Protein AF-A0AB33KKI0-F1 (afdb_monomer_lite)

Organism: NCBI:txid3231512

Structure (mmCIF, N/CA/C/O backbone):
data_AF-A0AB33KKI0-F1
#
_entry.id   AF-A0AB33KKI0-F1
#
loop_
_atom_site.group_PDB
_atom_site.id
_atom_site.type_symbol
_atom_site.label_atom_id
_atom_site.label_alt_id
_atom_site.label_comp_id
_atom_site.label_asym_id
_atom_site.label_entity_id
_atom_site.label_seq_id
_atom_site.pdbx_PDB_ins_code
_atom_site.Cartn_x
_atom_site.Cartn_y
_atom_site.Cartn_z
_atom_site.occupancy
_atom_site.B_iso_or_equiv
_atom_site.auth_seq_id
_atom_site.auth_comp_id
_atom_site.auth_asym_id
_atom_site.auth_atom_id
_atom_site.pdbx_PDB_model_num
ATOM 1 N N . MET A 1 1 ? -12.473 16.603 -19.083 1.00 35.69 1 MET A N 1
ATOM 2 C CA . MET A 1 1 ? -12.315 15.153 -18.867 1.00 35.69 1 MET A CA 1
ATOM 3 C C . MET A 1 1 ? -13.304 14.789 -17.779 1.00 35.69 1 MET A C 1
ATOM 5 O O . MET A 1 1 ? -13.072 15.106 -16.621 1.00 35.69 1 MET A O 1
ATOM 9 N N . GLU A 1 2 ? -14.478 14.320 -18.180 1.00 39.34 2 GLU A N 1
ATOM 10 C CA . GLU A 1 2 ? -15.565 13.975 -17.265 1.00 39.34 2 GLU A CA 1
ATOM 11 C C . GLU A 1 2 ? -15.323 12.536 -16.804 1.00 39.34 2 GLU A C 1
ATOM 13 O O . GLU A 1 2 ? -15.294 11.620 -17.624 1.00 39.34 2 GLU A O 1
ATOM 18 N N . LEU A 1 3 ? -15.043 12.342 -15.516 1.00 40.09 3 LEU A N 1
ATOM 19 C CA . LEU A 1 3 ? -14.913 11.007 -14.941 1.00 40.09 3 LEU A CA 1
ATOM 20 C C . LEU A 1 3 ? -16.301 10.585 -14.461 1.00 40.09 3 LEU A C 1
ATOM 22 O O . LEU A 1 3 ? -16.751 11.004 -13.395 1.00 40.09 3 LEU A O 1
ATOM 26 N N . CYS A 1 4 ? -17.000 9.791 -15.274 1.00 48.03 4 CYS A N 1
ATOM 27 C CA . CYS A 1 4 ? -18.267 9.180 -14.890 1.00 48.03 4 CYS A CA 1
ATOM 28 C C . CYS A 1 4 ? -18.040 8.245 -13.693 1.00 48.03 4 CYS A C 1
ATOM 30 O O . CYS A 1 4 ? -17.428 7.184 -13.818 1.00 48.03 4 CYS A O 1
ATOM 32 N N . GLY A 1 5 ? -18.533 8.660 -12.526 1.00 49.03 5 GLY A N 1
ATOM 33 C CA . GLY A 1 5 ? -18.525 7.870 -11.301 1.00 49.03 5 GLY A CA 1
ATOM 34 C C . GLY A 1 5 ? -19.541 6.734 -11.374 1.00 49.03 5 GLY A C 1
ATOM 35 O O . GLY A 1 5 ? -20.726 6.940 -11.125 1.00 49.03 5 GLY A O 1
ATOM 36 N N . GLY A 1 6 ? -19.073 5.534 -11.707 1.00 51.22 6 GLY A N 1
ATOM 37 C CA . GLY A 1 6 ? -19.819 4.294 -11.515 1.00 51.22 6 GLY A CA 1
ATOM 38 C C . GLY A 1 6 ? -19.306 3.560 -10.280 1.00 51.22 6 GLY A C 1
ATOM 39 O O . GLY A 1 6 ? -18.122 3.239 -10.209 1.00 51.22 6 GLY A O 1
ATOM 40 N N . ASN A 1 7 ? -20.180 3.262 -9.316 1.00 44.88 7 ASN A N 1
ATOM 41 C CA . ASN A 1 7 ? -19.843 2.328 -8.240 1.00 44.88 7 ASN A CA 1
ATOM 42 C C . ASN A 1 7 ? -19.903 0.896 -8.786 1.00 44.88 7 ASN A C 1
ATOM 44 O O . ASN A 1 7 ? -20.946 0.454 -9.269 1.00 44.88 7 ASN A O 1
ATOM 48 N N . ALA A 1 8 ? -18.794 0.160 -8.690 1.00 51.44 8 ALA A N 1
ATOM 49 C CA . ALA A 1 8 ? -18.769 -1.267 -8.988 1.00 51.44 8 ALA A CA 1
ATOM 50 C C . ALA A 1 8 ? -19.617 -2.023 -7.948 1.00 51.44 8 ALA A C 1
ATOM 52 O O . ALA A 1 8 ? -19.323 -1.997 -6.757 1.00 51.44 8 ALA A O 1
ATOM 53 N N . ILE A 1 9 ? -20.680 -2.689 -8.406 1.00 54.81 9 ILE A N 1
ATOM 54 C CA . ILE A 1 9 ? -21.632 -3.435 -7.559 1.00 54.81 9 ILE A CA 1
ATOM 55 C C . ILE A 1 9 ? -21.195 -4.880 -7.260 1.00 54.81 9 ILE A C 1
ATOM 57 O O . ILE A 1 9 ? -21.920 -5.613 -6.594 1.00 54.81 9 ILE A O 1
ATOM 61 N N . SER A 1 10 ? -20.026 -5.310 -7.748 1.00 46.16 10 SER A N 1
ATOM 62 C CA . SER A 1 10 ? -19.492 -6.656 -7.515 1.00 46.16 10 SER A CA 1
ATOM 63 C C . SER A 1 10 ? -18.037 -6.596 -7.063 1.00 46.16 10 SER A C 1
ATOM 65 O O . SER A 1 10 ? -17.205 -5.929 -7.684 1.00 46.16 10 SER A O 1
ATOM 67 N N . ALA A 1 11 ? -17.736 -7.337 -5.993 1.00 54.09 11 ALA A N 1
ATOM 68 C CA . ALA A 1 11 ? -16.380 -7.528 -5.498 1.00 54.09 11 ALA A CA 1
ATOM 69 C C . ALA A 1 11 ? -15.473 -8.181 -6.558 1.00 54.09 11 ALA A C 1
ATOM 71 O O . ALA A 1 11 ? -14.313 -7.789 -6.666 1.00 54.09 11 ALA A O 1
ATOM 72 N N . GLU A 1 12 ? -15.990 -9.099 -7.389 1.00 46.97 12 GLU A N 1
ATOM 73 C CA . GLU A 1 12 ? -15.234 -9.650 -8.524 1.00 46.97 12 GLU A CA 1
ATOM 74 C C . GLU A 1 12 ? -14.923 -8.602 -9.594 1.00 46.97 12 GLU A C 1
ATOM 76 O O . GLU A 1 12 ? -13.797 -8.559 -10.082 1.00 46.97 12 GLU A O 1
ATOM 81 N N . VAL A 1 13 ? -15.865 -7.716 -9.936 1.00 52.44 13 VAL A N 1
ATOM 82 C CA . VAL A 1 13 ? -15.595 -6.624 -10.895 1.00 52.44 13 VAL A CA 1
ATOM 83 C C . VAL A 1 13 ? -14.582 -5.634 -10.316 1.00 52.44 13 VAL A C 1
ATOM 85 O O . VAL A 1 13 ? -13.698 -5.169 -11.034 1.00 52.44 13 VAL A O 1
ATOM 88 N N . GLY A 1 14 ? -14.655 -5.362 -9.010 1.00 52.78 14 GLY A N 1
ATOM 89 C CA . GLY A 1 14 ? -13.658 -4.566 -8.294 1.00 52.78 14 GLY A CA 1
ATOM 90 C C . GLY A 1 14 ? -12.262 -5.193 -8.336 1.00 52.78 14 GLY A C 1
ATOM 91 O O . GLY A 1 14 ? -11.290 -4.485 -8.594 1.00 52.78 14 GLY A O 1
ATOM 92 N N . LYS A 1 15 ? -12.154 -6.516 -8.160 1.00 50.84 15 LYS A N 1
ATOM 93 C CA . LYS A 1 15 ? -10.892 -7.256 -8.320 1.00 50.84 15 LYS A CA 1
ATOM 94 C C . LYS A 1 15 ? -10.380 -7.203 -9.756 1.00 50.84 15 LYS A C 1
ATOM 96 O O . LYS A 1 15 ? -9.243 -6.803 -9.967 1.00 50.84 15 LYS A O 1
ATOM 101 N N . ALA A 1 16 ? -11.221 -7.512 -10.741 1.00 49.50 16 ALA A N 1
ATOM 102 C CA . ALA A 1 16 ? -10.836 -7.513 -12.152 1.00 49.50 16 ALA A CA 1
ATOM 103 C C . ALA A 1 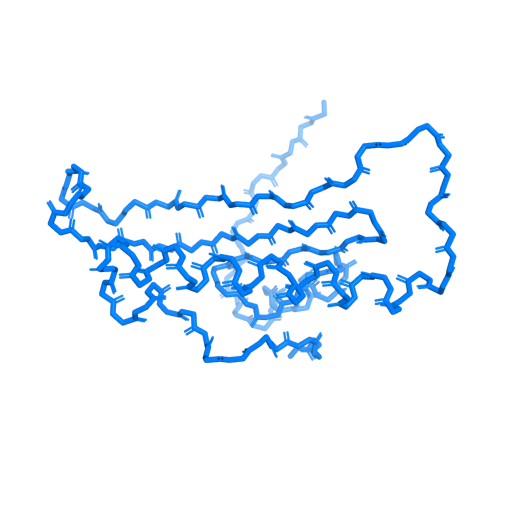16 ? -10.375 -6.126 -12.634 1.00 49.50 16 ALA A C 1
ATOM 105 O O . ALA A 1 16 ? -9.364 -6.015 -13.325 1.00 49.50 16 ALA A O 1
ATOM 106 N N . LEU A 1 17 ? -11.052 -5.051 -12.213 1.00 48.44 17 LEU A N 1
ATOM 107 C CA . LEU A 1 17 ? -10.613 -3.681 -12.490 1.00 48.44 17 LEU A CA 1
ATOM 108 C C . LEU A 1 17 ? -9.251 -3.379 -11.845 1.00 48.44 17 LEU A C 1
ATOM 110 O O . LEU A 1 17 ? -8.420 -2.694 -12.442 1.00 48.44 17 LEU A O 1
ATOM 114 N N . LYS A 1 18 ? -9.000 -3.920 -10.649 1.00 52.06 18 LYS A N 1
ATOM 115 C CA . LYS A 1 18 ? -7.722 -3.793 -9.943 1.00 52.06 18 LYS A CA 1
ATOM 116 C C . LYS A 1 18 ? -6.599 -4.508 -10.703 1.00 52.06 18 LYS A C 1
ATOM 118 O O . LYS A 1 18 ? -5.547 -3.912 -10.886 1.00 52.06 18 LYS A O 1
ATOM 123 N N . VAL A 1 19 ? -6.850 -5.693 -11.269 1.00 54.12 19 VAL A N 1
ATOM 124 C CA . VAL A 1 19 ? -5.887 -6.395 -12.143 1.00 54.12 19 VAL A CA 1
ATOM 125 C C . VAL A 1 19 ? -5.563 -5.578 -13.400 1.00 54.12 19 VAL A C 1
AT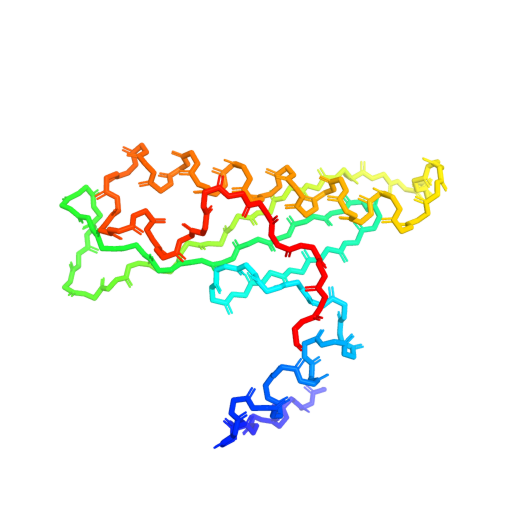OM 127 O O . VAL A 1 19 ? -4.397 -5.418 -13.750 1.00 54.12 19 VAL A O 1
ATOM 130 N N . ILE A 1 20 ? -6.574 -4.998 -14.053 1.00 54.66 20 ILE A N 1
ATOM 131 C CA . ILE A 1 20 ? -6.393 -4.224 -15.297 1.00 54.66 20 ILE A CA 1
ATOM 132 C C . ILE A 1 20 ? -5.626 -2.910 -15.053 1.00 54.66 20 ILE A C 1
ATOM 134 O O . ILE A 1 20 ? -4.941 -2.417 -15.946 1.00 54.66 20 ILE A O 1
ATOM 138 N N . THR A 1 21 ? -5.711 -2.346 -13.846 1.00 57.03 21 THR A N 1
ATOM 139 C CA . THR A 1 21 ? -5.058 -1.078 -13.465 1.00 57.03 21 THR A CA 1
ATOM 140 C C . THR A 1 21 ? -3.707 -1.247 -12.759 1.00 57.03 21 THR A C 1
ATOM 142 O O . THR A 1 21 ? -3.117 -0.251 -12.346 1.00 57.03 21 THR A O 1
ATOM 145 N N . GLY A 1 22 ? -3.194 -2.479 -12.630 1.00 61.91 22 GLY A N 1
ATOM 146 C CA . GLY A 1 22 ? -1.926 -2.760 -11.939 1.00 61.91 22 GLY A CA 1
ATOM 147 C C . GLY A 1 22 ? -2.015 -2.668 -10.409 1.00 61.91 22 GLY A C 1
ATOM 148 O O . GLY A 1 22 ? -1.036 -2.353 -9.733 1.00 61.91 22 GLY A O 1
ATOM 149 N N . GLY A 1 23 ? -3.204 -2.878 -9.849 1.00 69.19 23 GLY A N 1
ATOM 150 C CA . GLY A 1 23 ? -3.436 -2.865 -8.414 1.00 69.19 23 GLY A CA 1
ATOM 151 C C . GLY A 1 23 ? -3.168 -4.211 -7.745 1.00 69.19 23 GLY A C 1
ATOM 152 O O . GLY A 1 23 ? -3.506 -5.269 -8.269 1.00 69.19 23 GLY A O 1
ATOM 153 N N . VAL A 1 24 ? -2.630 -4.145 -6.527 1.00 74.25 24 VAL A N 1
ATOM 154 C CA . VAL A 1 24 ? -2.298 -5.308 -5.688 1.00 74.25 24 VAL A CA 1
ATOM 155 C C . VAL A 1 24 ? -3.281 -5.428 -4.511 1.00 74.25 24 VAL A C 1
ATOM 157 O O . VAL A 1 24 ? -3.789 -4.408 -4.022 1.00 74.25 24 VAL A O 1
ATOM 160 N N . PRO A 1 25 ? -3.641 -6.638 -4.045 1.00 80.25 25 PRO A N 1
ATOM 161 C CA . PRO A 1 25 ? -4.664 -6.839 -3.013 1.00 80.25 25 PRO A CA 1
ATOM 162 C C . PRO A 1 25 ? -4.152 -6.534 -1.591 1.00 80.25 25 PRO A C 1
ATOM 164 O O . PRO A 1 25 ? -4.115 -7.397 -0.719 1.00 80.25 25 PRO A O 1
ATOM 167 N N . MET A 1 26 ? -3.797 -5.272 -1.339 1.00 86.19 26 MET A N 1
ATOM 168 C CA . MET A 1 26 ? -3.362 -4.768 -0.034 1.00 86.19 26 MET A CA 1
ATOM 169 C C . MET A 1 26 ? -4.187 -3.541 0.373 1.00 86.19 26 MET A C 1
ATOM 171 O O . MET A 1 26 ? -4.460 -2.671 -0.460 1.00 86.19 26 MET A O 1
ATOM 175 N N . GLY A 1 27 ? -4.580 -3.47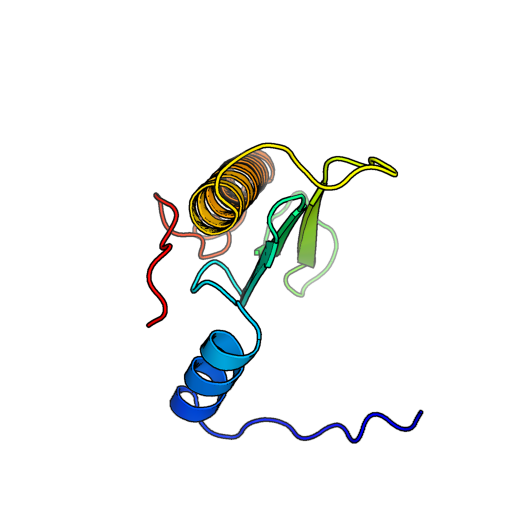9 1.648 1.00 89.31 27 GLY A N 1
ATOM 176 C CA . GLY A 1 27 ? -5.426 -2.408 2.184 1.00 89.31 27 GLY A CA 1
ATOM 177 C C . GLY A 1 27 ? -6.768 -2.271 1.454 1.00 89.31 27 GLY A C 1
ATOM 178 O O . GLY A 1 27 ? -7.253 -3.199 0.807 1.00 89.31 27 GLY A O 1
ATOM 179 N N . GLU A 1 28 ? -7.362 -1.082 1.528 1.00 92.94 28 GLU A N 1
ATOM 180 C CA . GLU A 1 28 ? -8.539 -0.731 0.720 1.00 92.94 28 GLU A CA 1
ATOM 181 C C . GLU A 1 28 ? -8.148 -0.577 -0.755 1.00 92.94 28 GLU A C 1
ATOM 183 O O . GLU A 1 28 ? -8.860 -1.000 -1.667 1.00 92.94 28 GLU A O 1
ATOM 188 N N . GLN A 1 29 ? -6.973 0.005 -0.993 1.00 91.44 29 GLN A N 1
ATOM 189 C CA . GLN A 1 29 ? -6.405 0.202 -2.317 1.00 91.44 29 GLN A CA 1
ATOM 190 C C . GLN A 1 29 ? -4.887 0.114 -2.234 1.00 91.44 29 GLN A C 1
ATOM 192 O O . GLN A 1 29 ? -4.277 0.729 -1.362 1.00 91.44 29 GLN A O 1
ATOM 197 N N . ALA A 1 30 ? -4.282 -0.563 -3.203 1.00 91.56 30 ALA A N 1
ATOM 198 C CA . ALA A 1 30 ? -2.854 -0.492 -3.417 1.00 91.56 30 ALA A CA 1
ATOM 199 C C . ALA A 1 30 ? -2.544 -0.527 -4.911 1.00 91.56 30 ALA A C 1
ATOM 201 O O . ALA A 1 30 ? -3.205 -1.243 -5.666 1.00 91.56 30 ALA A O 1
ATOM 202 N N . LEU A 1 31 ? -1.582 0.298 -5.312 1.00 91.25 31 LEU A N 1
ATOM 203 C CA . LEU A 1 31 ? -1.103 0.467 -6.683 1.00 91.25 31 LEU A CA 1
ATOM 204 C C . LEU A 1 31 ? 0.421 0.474 -6.648 1.00 91.25 31 LEU A C 1
ATOM 206 O O . LEU A 1 31 ? 1.002 1.052 -5.726 1.00 91.25 31 LEU A O 1
ATOM 210 N N . ALA A 1 32 ? 1.051 -0.123 -7.652 1.00 91.44 32 ALA A N 1
ATOM 211 C CA . ALA A 1 32 ? 2.499 -0.111 -7.778 1.00 91.44 32 ALA A CA 1
ATOM 212 C C . ALA A 1 32 ? 2.935 0.132 -9.224 1.00 91.44 32 ALA A C 1
ATOM 214 O O . ALA A 1 32 ? 2.308 -0.324 -10.180 1.00 91.44 32 ALA A O 1
ATOM 215 N N . ALA A 1 33 ? 4.030 0.864 -9.349 1.00 91.25 33 ALA A N 1
ATOM 216 C CA . ALA A 1 33 ? 4.744 1.187 -10.567 1.00 91.25 33 ALA A CA 1
ATOM 217 C C . ALA A 1 33 ? 6.247 0.927 -10.334 1.00 91.25 33 ALA A C 1
ATOM 219 O O . ALA A 1 33 ? 6.674 0.787 -9.185 1.00 91.25 33 ALA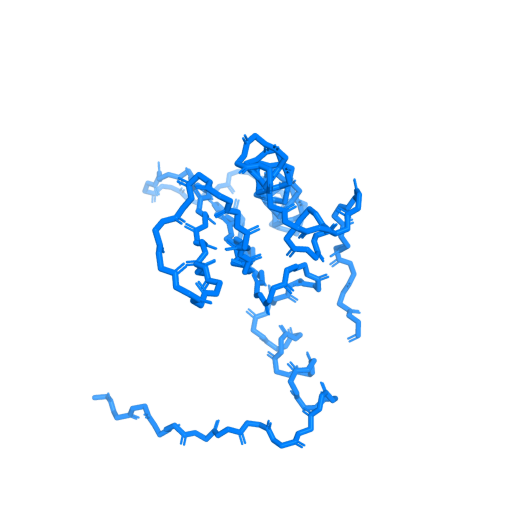 A O 1
ATOM 220 N N . PRO A 1 34 ? 7.068 0.857 -11.393 1.00 94.19 34 PRO A N 1
ATOM 221 C CA . PRO A 1 34 ? 8.509 0.632 -11.253 1.00 94.19 34 PRO A CA 1
ATOM 222 C C . PRO A 1 34 ? 9.268 1.701 -10.437 1.00 94.19 34 PRO A C 1
ATOM 224 O O . PRO A 1 34 ? 10.417 1.488 -10.059 1.00 94.19 34 PRO A O 1
ATOM 227 N N . ASP A 1 35 ? 8.654 2.849 -10.168 1.00 93.56 35 ASP A N 1
ATOM 228 C CA . ASP A 1 35 ? 9.217 3.998 -9.453 1.00 93.56 35 ASP A CA 1
ATOM 229 C C . ASP A 1 35 ? 8.374 4.456 -8.249 1.00 93.56 35 ASP A C 1
ATOM 231 O O . ASP A 1 35 ? 8.780 5.373 -7.529 1.00 93.56 35 ASP A O 1
ATOM 235 N N . ALA A 1 36 ? 7.214 3.836 -8.010 1.00 94.56 36 ALA A N 1
ATOM 236 C CA . ALA A 1 36 ? 6.302 4.257 -6.957 1.00 94.56 36 ALA A CA 1
ATOM 237 C C . ALA A 1 36 ? 5.401 3.132 -6.433 1.00 94.56 36 ALA A C 1
ATOM 239 O O . ALA A 1 36 ? 5.020 2.208 -7.144 1.00 94.56 36 ALA A O 1
ATOM 240 N N . GLY A 1 37 ? 4.984 3.246 -5.176 1.00 94.88 37 GLY A N 1
ATOM 241 C CA . GLY A 1 37 ? 4.010 2.369 -4.535 1.00 94.88 37 GLY A CA 1
ATOM 242 C C . GLY A 1 37 ? 3.079 3.175 -3.644 1.00 94.88 37 GLY A C 1
ATOM 243 O O . GLY A 1 37 ? 3.521 4.046 -2.896 1.00 94.88 37 GLY A O 1
ATOM 244 N N . VAL A 1 38 ? 1.780 2.898 -3.709 1.00 95.25 38 VAL A N 1
ATOM 245 C CA . VAL A 1 38 ? 0.765 3.570 -2.894 1.00 95.25 38 VAL A CA 1
ATOM 246 C C . VAL A 1 38 ? -0.082 2.534 -2.182 1.00 95.25 38 VAL A C 1
ATOM 248 O O . VAL A 1 38 ? -0.581 1.612 -2.821 1.00 95.25 38 VAL A O 1
ATOM 251 N N . VAL A 1 39 ? -0.318 2.737 -0.885 1.00 96.19 39 VAL A N 1
ATOM 252 C CA . VAL A 1 39 ? -1.283 1.970 -0.085 1.00 96.19 39 VAL A CA 1
ATOM 253 C C . VAL A 1 39 ? -2.245 2.936 0.603 1.00 96.19 39 VAL A C 1
ATOM 255 O O . VAL A 1 39 ? -1.833 3.940 1.193 1.00 96.19 39 VAL A O 1
ATOM 258 N N . ARG A 1 40 ? -3.541 2.632 0.528 1.00 96.69 40 ARG A N 1
ATOM 259 C CA . ARG A 1 40 ? -4.609 3.293 1.280 1.00 96.69 40 ARG A CA 1
ATOM 260 C C . ARG A 1 40 ? -5.263 2.297 2.224 1.00 96.69 40 ARG A C 1
ATOM 262 O O . ARG A 1 40 ? -5.633 1.200 1.804 1.00 96.69 40 ARG A O 1
ATOM 269 N N . PHE A 1 41 ? -5.443 2.697 3.475 1.00 96.62 41 PHE A N 1
ATOM 270 C CA . PHE A 1 41 ? -6.137 1.896 4.478 1.00 96.62 41 PHE A CA 1
ATOM 271 C C . PHE A 1 41 ? -6.956 2.774 5.427 1.00 96.62 41 PHE A C 1
ATOM 273 O O . PHE A 1 41 ? -6.664 3.959 5.612 1.00 96.62 41 PHE A O 1
ATOM 280 N N . ALA A 1 42 ? -7.985 2.181 6.027 1.00 96.12 42 ALA A N 1
ATOM 281 C CA . ALA A 1 42 ? -8.752 2.806 7.093 1.00 96.12 42 ALA A CA 1
ATOM 282 C C . ALA A 1 42 ? -8.077 2.562 8.445 1.00 96.12 42 ALA A C 1
ATOM 284 O O . ALA A 1 42 ? -7.669 1.448 8.761 1.00 96.12 42 ALA A O 1
ATOM 285 N N . CYS A 1 43 ? -8.012 3.598 9.272 1.00 97.31 43 CYS A N 1
ATOM 286 C CA . CYS A 1 43 ? -7.495 3.536 10.626 1.00 97.31 43 CYS A CA 1
ATOM 287 C C . CYS A 1 43 ? -8.509 4.135 11.595 1.00 97.31 43 CYS A C 1
ATOM 289 O O . CYS A 1 43 ? -8.816 5.328 11.544 1.00 97.31 43 CYS A O 1
ATOM 291 N N . ARG A 1 44 ? -9.006 3.308 12.512 1.00 96.38 44 ARG A N 1
ATOM 292 C CA . ARG A 1 44 ? -9.670 3.775 13.728 1.00 96.38 44 ARG A CA 1
ATOM 293 C C . ARG A 1 44 ? -8.665 3.694 14.869 1.00 96.38 44 ARG A C 1
ATOM 295 O O . ARG A 1 44 ? -8.104 2.630 15.098 1.00 96.38 44 ARG A O 1
ATOM 302 N N . SER A 1 45 ? -8.431 4.810 15.548 1.00 95.50 45 SER A N 1
ATOM 303 C CA . SER A 1 45 ? -7.499 4.910 16.671 1.00 95.50 45 SER A CA 1
ATOM 304 C C . SER A 1 45 ? -7.893 6.080 17.565 1.00 95.50 45 SER A C 1
ATOM 306 O O . SER A 1 45 ? -8.367 7.097 17.067 1.00 95.50 45 SER A O 1
ATOM 308 N N . GLU A 1 46 ? -7.639 5.964 18.868 1.00 94.56 46 GLU A N 1
ATOM 309 C CA . GLU A 1 46 ? -7.783 7.068 19.828 1.00 94.56 46 GLU A CA 1
ATOM 310 C C . GLU A 1 46 ? -6.805 8.225 19.556 1.00 94.56 46 GLU A C 1
ATOM 312 O O . GLU A 1 46 ? -7.050 9.357 19.970 1.00 94.56 46 GLU A O 1
ATOM 317 N N . LYS A 1 47 ? -5.704 7.965 18.833 1.00 94.38 47 LYS A N 1
ATOM 318 C CA . LYS A 1 47 ? -4.717 8.984 18.436 1.00 94.38 47 LYS A CA 1
ATOM 319 C C . LYS A 1 47 ? -5.183 9.841 17.255 1.00 94.38 47 LYS A C 1
ATOM 321 O O . LYS A 1 47 ? -4.525 10.830 16.935 1.00 94.38 47 LYS A O 1
ATOM 326 N N . LEU A 1 48 ? -6.269 9.459 16.578 1.00 93.12 48 LEU A N 1
ATOM 327 C CA . LEU A 1 48 ? -6.791 10.162 15.409 1.00 93.12 48 LEU A CA 1
ATOM 328 C C . LEU A 1 48 ? -8.147 10.809 15.731 1.00 93.12 48 LEU A C 1
ATOM 330 O O . LEU A 1 48 ? -8.982 10.195 16.392 1.00 93.12 48 LEU A O 1
ATOM 334 N N . PRO A 1 49 ? -8.390 12.050 15.276 1.00 89.12 49 PRO A N 1
ATOM 335 C CA . PRO A 1 49 ? -9.630 12.753 15.569 1.00 89.12 49 PRO A CA 1
ATOM 336 C C . PRO A 1 49 ? -10.810 12.192 14.764 1.00 89.12 49 PRO A C 1
ATOM 338 O O . PRO A 1 49 ? -10.660 11.780 13.615 1.00 89.12 49 PRO A O 1
ATOM 341 N N . GLY A 1 50 ? -12.012 12.294 15.336 1.00 88.38 50 GLY A N 1
ATOM 342 C CA . GLY A 1 50 ? -13.274 11.983 14.659 1.00 88.38 50 GLY A CA 1
ATOM 343 C C . GLY A 1 50 ? -13.897 10.643 15.060 1.00 88.38 50 GLY A C 1
ATOM 344 O O . GLY A 1 50 ? -13.282 9.804 15.708 1.00 88.38 50 GLY A O 1
ATOM 345 N N . SER A 1 51 ? -15.169 10.457 14.699 1.00 83.75 51 SER A N 1
ATOM 346 C CA . SER A 1 51 ? -15.946 9.241 14.997 1.00 83.75 51 SER A CA 1
ATOM 347 C C . SER A 1 51 ? -15.900 8.196 13.873 1.00 83.75 51 SER A C 1
ATOM 349 O O . SER A 1 51 ? -16.247 7.029 14.084 1.00 83.75 51 SER A O 1
ATOM 351 N N . THR A 1 52 ? -15.457 8.588 12.680 1.00 92.12 52 THR A N 1
ATOM 352 C CA . THR A 1 52 ? -15.272 7.718 11.512 1.00 92.12 52 THR A CA 1
ATOM 353 C C . THR A 1 52 ? -13.803 7.323 11.357 1.00 92.12 52 THR A C 1
AT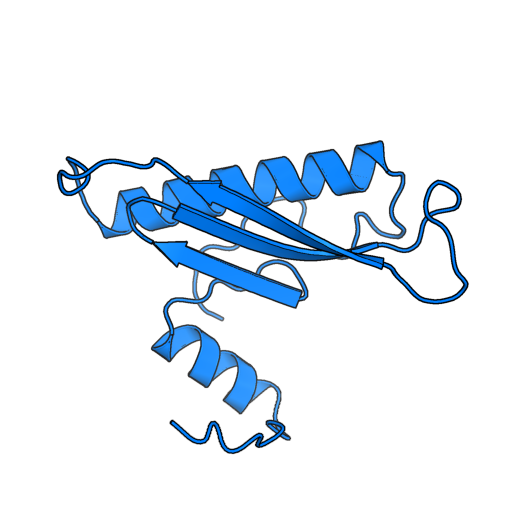OM 355 O O . THR A 1 52 ? -12.940 8.117 11.731 1.00 92.12 52 THR A O 1
ATOM 358 N N . PRO A 1 53 ? -13.484 6.148 10.781 1.00 94.88 53 PRO A N 1
ATOM 359 C CA . PRO A 1 53 ? -12.099 5.788 10.492 1.00 94.88 53 PRO A CA 1
ATOM 360 C C . PRO A 1 53 ? -11.432 6.838 9.594 1.00 94.88 53 PRO A C 1
ATOM 362 O O . PRO A 1 53 ? -12.026 7.301 8.618 1.00 94.88 53 PRO A O 1
ATOM 365 N N . ALA A 1 54 ? -10.194 7.204 9.910 1.00 96.19 54 ALA A N 1
ATOM 366 C CA . ALA A 1 54 ? -9.376 8.032 9.039 1.00 96.19 54 ALA A CA 1
ATOM 367 C C . ALA A 1 54 ? -8.851 7.175 7.883 1.00 96.19 54 ALA A C 1
ATOM 369 O O . ALA A 1 54 ? -8.304 6.099 8.112 1.00 96.19 54 ALA A O 1
ATOM 370 N N . HIS A 1 55 ? -8.976 7.646 6.645 1.00 95.88 55 HIS A N 1
ATOM 371 C CA . HIS A 1 55 ? -8.409 6.947 5.494 1.00 95.88 55 HIS A CA 1
ATOM 372 C C . HIS A 1 55 ? -7.034 7.514 5.160 1.00 95.88 55 HIS A C 1
ATOM 374 O O . HIS A 1 55 ? -6.915 8.600 4.587 1.00 95.88 55 HIS A O 1
ATOM 380 N N . ILE A 1 56 ? -5.996 6.771 5.520 1.00 95.56 56 ILE A N 1
ATOM 381 C CA . ILE A 1 56 ? -4.603 7.173 5.352 1.00 95.56 56 ILE A CA 1
ATOM 382 C C . ILE A 1 56 ? -4.127 6.682 3.987 1.00 95.56 56 ILE A C 1
ATOM 384 O O . ILE A 1 56 ? -4.307 5.514 3.649 1.00 95.56 56 ILE A O 1
ATOM 388 N N . ARG A 1 57 ? -3.520 7.575 3.200 1.00 95.69 57 ARG A N 1
ATOM 389 C CA . ARG A 1 57 ? -2.867 7.253 1.927 1.00 95.69 57 ARG A CA 1
ATOM 390 C C . ARG A 1 57 ? -1.374 7.509 2.074 1.00 95.69 57 ARG A C 1
ATOM 392 O O . ARG A 1 57 ? -0.981 8.641 2.338 1.00 95.69 57 ARG A O 1
ATOM 399 N N . LEU A 1 58 ? -0.564 6.477 1.875 1.00 95.00 58 LEU A N 1
ATOM 400 C CA . LEU A 1 58 ? 0.893 6.576 1.884 1.00 95.00 58 LEU A CA 1
ATOM 401 C C . LEU A 1 58 ? 1.424 6.262 0.495 1.00 95.00 58 LEU A C 1
ATOM 403 O O . LEU A 1 58 ? 1.009 5.280 -0.117 1.00 95.00 58 LEU A O 1
ATOM 407 N N . GLY A 1 59 ? 2.312 7.126 0.016 1.00 94.00 59 GLY A N 1
ATOM 408 C CA . GLY A 1 59 ? 3.063 6.942 -1.214 1.00 94.00 59 GLY A CA 1
ATOM 409 C C . GLY A 1 59 ? 4.544 6.806 -0.894 1.00 94.00 59 GLY A C 1
ATOM 410 O O . GLY A 1 59 ? 5.067 7.531 -0.049 1.00 94.00 59 GLY A O 1
ATOM 411 N N . VAL A 1 60 ? 5.198 5.872 -1.566 1.00 94.44 60 VAL A N 1
ATOM 412 C CA . VAL A 1 60 ? 6.650 5.750 -1.638 1.00 94.44 60 VAL A CA 1
ATOM 413 C C . VAL A 1 60 ? 6.994 5.975 -3.093 1.00 94.44 60 VAL A C 1
ATOM 415 O O . VAL A 1 60 ? 6.474 5.265 -3.944 1.00 94.44 60 VAL A O 1
ATOM 418 N N . GLU A 1 61 ? 7.826 6.962 -3.384 1.00 93.69 61 GLU A N 1
ATOM 419 C CA . GLU A 1 61 ? 8.178 7.315 -4.754 1.00 93.69 61 GLU A CA 1
ATOM 420 C C . GLU A 1 61 ? 9.660 7.654 -4.846 1.00 93.69 61 GLU A C 1
ATOM 422 O O . GLU A 1 61 ? 10.237 8.265 -3.940 1.00 93.69 61 GLU A O 1
ATOM 427 N N . ARG A 1 62 ? 10.278 7.259 -5.956 1.00 89.75 62 ARG A N 1
ATOM 428 C CA . ARG A 1 62 ? 11.558 7.802 -6.394 1.00 89.75 62 ARG A CA 1
ATOM 429 C C . ARG A 1 62 ? 11.275 8.766 -7.527 1.00 89.75 62 ARG A C 1
ATOM 431 O O . ARG A 1 62 ? 11.047 8.351 -8.656 1.00 89.75 62 ARG A O 1
ATOM 438 N N . TRP A 1 63 ? 11.365 10.058 -7.239 1.00 87.69 63 TRP A N 1
ATOM 439 C CA . TRP A 1 63 ? 11.349 11.049 -8.305 1.00 87.69 63 TRP A CA 1
ATOM 440 C C . TRP A 1 63 ? 12.665 11.017 -9.091 1.00 87.69 63 TRP A C 1
ATOM 442 O O . TRP A 1 63 ? 13.746 11.188 -8.521 1.00 87.69 63 TRP A O 1
ATOM 452 N N . SER A 1 64 ? 12.563 10.813 -10.403 1.00 88.75 64 SER A N 1
ATOM 453 C CA . SER A 1 64 ? 13.674 10.829 -11.353 1.00 88.75 64 SER A CA 1
ATOM 454 C C . SER A 1 64 ? 13.152 11.230 -12.737 1.00 88.75 64 SER A C 1
ATOM 456 O O . SER A 1 64 ? 12.077 10.777 -13.119 1.00 88.75 64 SER A O 1
ATOM 458 N N . PRO A 1 65 ? 13.877 12.062 -13.505 1.00 85.38 65 PRO A N 1
ATOM 459 C CA . PRO A 1 65 ? 13.547 12.309 -14.908 1.00 85.38 65 PRO A CA 1
ATOM 460 C C . PRO A 1 65 ? 13.879 11.114 -15.817 1.00 85.38 65 PRO A C 1
ATOM 462 O O . PRO A 1 65 ? 13.373 11.039 -16.932 1.00 85.38 65 PRO A O 1
ATOM 465 N N . GLU A 1 66 ? 14.747 10.212 -15.361 1.00 91.06 66 GLU A N 1
ATOM 466 C CA . GLU A 1 66 ? 15.136 8.991 -16.067 1.00 91.06 66 GLU A CA 1
ATOM 467 C C . GLU A 1 66 ? 14.287 7.809 -15.607 1.00 91.06 66 GLU A C 1
ATOM 469 O O . GLU A 1 66 ? 13.998 7.688 -14.407 1.00 91.06 66 GLU A O 1
ATOM 474 N N . ASP A 1 67 ? 13.974 6.917 -16.550 1.00 86.25 67 ASP A N 1
ATOM 475 C CA . ASP A 1 67 ? 13.314 5.648 -16.261 1.00 86.25 67 ASP A CA 1
ATOM 476 C C . ASP A 1 67 ? 14.125 4.839 -15.231 1.00 86.25 67 ASP A C 1
ATOM 478 O O . ASP A 1 67 ? 15.362 4.848 -15.246 1.00 86.25 67 ASP A O 1
ATOM 482 N N . PRO A 1 68 ? 13.456 4.134 -14.305 1.00 89.31 68 PRO A N 1
ATOM 483 C CA . PRO A 1 68 ? 14.149 3.347 -13.302 1.00 89.31 68 PRO A CA 1
ATOM 484 C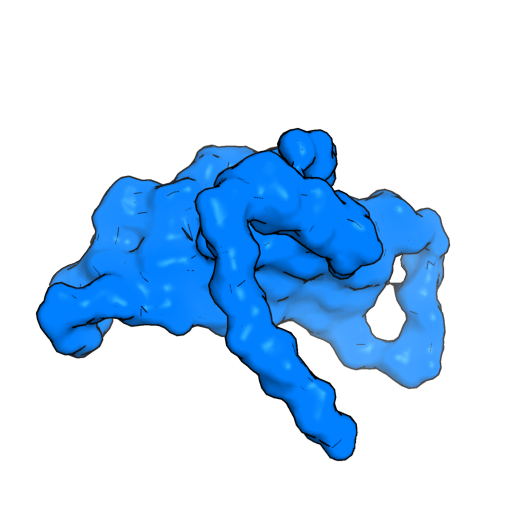 C . PRO A 1 68 ? 14.906 2.181 -13.947 1.00 89.31 68 PRO A C 1
ATOM 486 O O . PRO A 1 68 ? 14.349 1.385 -14.703 1.00 89.31 68 PRO A O 1
ATOM 489 N N . GLU A 1 69 ? 16.189 2.066 -13.609 1.00 90.75 69 GLU A N 1
ATOM 490 C CA . GLU A 1 69 ? 17.024 0.950 -14.040 1.00 90.75 69 GLU A CA 1
ATOM 491 C C . GLU A 1 69 ? 16.565 -0.361 -13.387 1.00 90.75 69 GLU A C 1
ATOM 493 O O . GLU A 1 69 ? 16.394 -0.440 -12.168 1.00 90.75 69 GLU A O 1
ATOM 498 N N . GLY A 1 70 ? 16.429 -1.415 -14.194 1.00 91.81 70 GLY A N 1
ATOM 499 C CA . GLY A 1 70 ? 16.129 -2.764 -13.720 1.00 91.81 70 GLY A CA 1
ATOM 500 C C . GLY A 1 70 ? 14.941 -3.408 -14.424 1.00 91.81 70 GLY A C 1
ATOM 501 O O . GLY A 1 70 ? 14.475 -2.949 -15.462 1.00 91.81 70 GLY A O 1
ATOM 502 N N . ASP A 1 71 ? 14.478 -4.520 -13.856 1.00 94.50 71 ASP A N 1
ATOM 503 C CA . ASP A 1 71 ? 13.304 -5.236 -14.347 1.00 94.50 71 ASP A CA 1
ATOM 504 C C . ASP A 1 71 ? 12.016 -4.560 -13.833 1.00 94.50 71 ASP A C 1
ATOM 506 O O . ASP A 1 71 ? 11.832 -4.480 -12.613 1.00 94.50 71 ASP A O 1
ATOM 510 N N . PRO A 1 72 ? 11.120 -4.079 -14.716 1.00 90.88 72 PRO A N 1
ATOM 511 C CA . PRO A 1 72 ? 9.946 -3.312 -14.303 1.00 90.88 72 PRO A CA 1
ATOM 512 C C . PRO A 1 72 ? 8.998 -4.061 -13.362 1.00 90.88 72 PRO A C 1
ATOM 514 O O . PRO A 1 72 ? 8.436 -3.444 -12.460 1.00 90.88 72 PRO A O 1
ATOM 517 N N . GLU A 1 73 ? 8.818 -5.372 -13.540 1.00 89.88 73 GLU A N 1
ATOM 518 C CA . GLU A 1 73 ? 7.929 -6.166 -12.683 1.00 89.88 73 GLU A CA 1
ATOM 519 C C . GLU A 1 73 ? 8.532 -6.356 -11.288 1.00 89.88 73 GLU A C 1
ATOM 521 O O . GLU A 1 73 ? 7.874 -6.082 -10.286 1.00 89.88 73 GLU A O 1
ATOM 526 N N . LYS A 1 74 ? 9.827 -6.683 -11.194 1.00 93.12 74 LYS A N 1
ATOM 527 C CA . LYS A 1 74 ? 10.521 -6.743 -9.894 1.00 93.12 74 LYS A CA 1
ATOM 528 C C . LYS A 1 74 ? 10.524 -5.401 -9.171 1.00 93.12 74 LYS A C 1
ATOM 530 O O . LYS A 1 74 ? 10.448 -5.371 -7.943 1.00 93.12 74 LYS A O 1
ATOM 535 N N . LEU A 1 75 ? 10.632 -4.297 -9.909 1.00 94.44 75 LEU A N 1
ATOM 536 C CA . LEU A 1 75 ? 10.564 -2.960 -9.332 1.00 94.44 75 LEU A CA 1
ATOM 537 C C . LEU A 1 75 ? 9.166 -2.661 -8.777 1.00 94.44 75 LEU A C 1
ATOM 539 O O . LEU A 1 75 ? 9.066 -2.196 -7.642 1.00 94.44 75 LEU A O 1
ATOM 543 N N . LYS A 1 76 ? 8.094 -2.992 -9.509 1.00 92.19 76 LYS A N 1
ATOM 544 C CA . LYS A 1 76 ? 6.713 -2.874 -9.003 1.00 92.19 76 LYS A CA 1
ATOM 545 C C . LYS A 1 76 ? 6.524 -3.655 -7.702 1.00 92.19 76 LYS A C 1
ATOM 547 O O . LYS A 1 76 ? 6.045 -3.087 -6.720 1.00 92.19 76 LYS A O 1
ATOM 552 N N . ASP A 1 77 ? 6.952 -4.915 -7.662 1.00 93.75 77 ASP A N 1
ATOM 553 C CA . ASP A 1 77 ? 6.841 -5.760 -6.466 1.00 93.75 77 ASP A CA 1
ATOM 554 C C . ASP A 1 77 ? 7.629 -5.195 -5.278 1.00 93.75 77 ASP A C 1
ATOM 556 O O . ASP A 1 77 ? 7.168 -5.226 -4.128 1.00 93.75 77 ASP A O 1
ATOM 560 N N . ALA A 1 78 ? 8.812 -4.636 -5.546 1.00 95.06 78 ALA A N 1
ATOM 561 C CA . ALA A 1 78 ? 9.634 -3.990 -4.535 1.00 95.06 78 ALA A CA 1
ATOM 562 C C . ALA A 1 78 ? 8.940 -2.747 -3.958 1.00 95.06 78 ALA A C 1
ATOM 564 O O . ALA A 1 78 ? 8.809 -2.635 -2.736 1.00 95.06 78 ALA A O 1
ATOM 565 N N . TYR A 1 79 ? 8.434 -1.844 -4.804 1.00 95.31 79 TYR A N 1
ATOM 566 C CA . TYR A 1 79 ? 7.714 -0.654 -4.341 1.00 95.31 79 TYR A CA 1
ATOM 567 C C . TYR A 1 79 ? 6.412 -1.006 -3.614 1.00 95.31 79 TYR A C 1
ATOM 569 O O . TYR A 1 79 ? 6.120 -0.404 -2.578 1.00 95.31 79 TYR A O 1
ATOM 577 N N . ALA A 1 80 ? 5.672 -2.018 -4.077 1.00 94.44 80 ALA A N 1
ATOM 578 C CA . ALA A 1 80 ? 4.497 -2.538 -3.378 1.00 94.44 80 ALA A CA 1
ATOM 579 C C . ALA A 1 80 ? 4.860 -3.048 -1.972 1.00 94.44 80 ALA A C 1
ATOM 581 O O . ALA A 1 80 ? 4.198 -2.716 -0.988 1.00 94.44 80 ALA A O 1
ATOM 582 N N . THR A 1 81 ? 5.954 -3.804 -1.862 1.00 96.19 81 THR A N 1
ATOM 583 C CA . THR A 1 81 ? 6.450 -4.352 -0.593 1.00 96.19 81 THR A CA 1
ATOM 584 C C . THR A 1 81 ? 6.873 -3.259 0.383 1.00 96.19 81 THR A C 1
ATOM 586 O O . THR A 1 81 ? 6.520 -3.319 1.567 1.00 96.19 81 THR A O 1
ATOM 589 N N . VAL A 1 82 ? 7.609 -2.248 -0.086 1.00 96.81 82 VAL A N 1
ATOM 590 C CA . VAL A 1 82 ? 8.040 -1.122 0.757 1.00 96.81 82 VAL A CA 1
ATOM 591 C C . VAL A 1 82 ? 6.830 -0.311 1.217 1.00 96.81 82 VAL A C 1
ATOM 593 O O . VAL A 1 82 ? 6.699 -0.049 2.415 1.00 96.81 82 VAL A O 1
ATOM 596 N N . ALA A 1 83 ? 5.911 0.022 0.305 1.00 96.56 83 ALA A N 1
ATOM 597 C CA . ALA A 1 83 ? 4.697 0.763 0.635 1.00 96.56 83 ALA A CA 1
ATOM 598 C C . ALA A 1 83 ? 3.825 0.009 1.654 1.00 96.56 83 ALA A C 1
ATOM 600 O O . ALA A 1 83 ? 3.375 0.606 2.633 1.00 96.56 83 ALA A O 1
ATOM 601 N N . HIS A 1 84 ? 3.651 -1.308 1.491 1.00 96.69 84 HIS A N 1
ATOM 602 C CA . HIS A 1 84 ? 2.934 -2.156 2.452 1.00 96.69 84 HIS A CA 1
ATOM 603 C C . HIS A 1 84 ? 3.609 -2.185 3.818 1.00 96.69 84 HIS A C 1
ATOM 605 O O . HIS A 1 84 ? 2.952 -1.997 4.838 1.00 96.69 84 HIS A O 1
ATOM 611 N N . SER A 1 85 ? 4.924 -2.404 3.848 1.00 97.31 85 SER A N 1
ATOM 612 C CA . SER A 1 85 ? 5.681 -2.492 5.100 1.00 97.31 85 SER A CA 1
ATOM 613 C C . SER A 1 85 ? 5.598 -1.185 5.886 1.00 97.31 85 SER A C 1
ATOM 615 O O . SER A 1 85 ? 5.384 -1.204 7.099 1.00 97.31 85 SER A O 1
ATOM 617 N N . PHE A 1 86 ? 5.699 -0.048 5.193 1.00 97.38 86 PHE A N 1
ATOM 618 C CA . PHE A 1 86 ? 5.566 1.269 5.805 1.00 97.38 86 PHE A CA 1
ATOM 619 C C . PHE A 1 86 ? 4.134 1.545 6.281 1.00 97.38 86 PHE A C 1
ATOM 621 O O . PHE A 1 86 ? 3.943 2.030 7.394 1.00 97.38 86 PHE A O 1
ATOM 628 N N . ALA A 1 87 ? 3.123 1.176 5.490 1.00 97.88 87 ALA A N 1
ATOM 629 C CA . ALA A 1 87 ? 1.723 1.292 5.886 1.00 97.88 87 ALA A CA 1
ATOM 630 C C . ALA A 1 87 ? 1.399 0.451 7.127 1.00 97.88 87 ALA A C 1
ATOM 632 O O . ALA A 1 87 ? 0.767 0.954 8.053 1.00 97.88 87 ALA A O 1
ATOM 633 N N . LEU A 1 88 ? 1.887 -0.791 7.190 1.00 98.12 88 LEU A N 1
ATOM 634 C CA . LEU A 1 88 ? 1.691 -1.669 8.342 1.00 98.12 88 LEU A CA 1
ATOM 635 C C . LEU A 1 88 ? 2.394 -1.126 9.591 1.00 98.12 88 LEU A C 1
ATOM 637 O O . LEU A 1 88 ? 1.823 -1.148 10.680 1.00 98.12 88 LEU A O 1
ATOM 641 N N . ALA A 1 89 ? 3.617 -0.611 9.445 1.00 98.06 89 ALA A N 1
ATOM 642 C CA . ALA A 1 89 ? 4.331 0.029 10.545 1.00 98.06 89 ALA A CA 1
ATOM 643 C C . ALA A 1 89 ? 3.582 1.270 11.053 1.00 98.06 89 ALA A C 1
ATOM 645 O O . ALA A 1 89 ? 3.392 1.418 12.258 1.00 98.06 89 ALA A O 1
ATOM 646 N N . MET A 1 90 ? 3.089 2.114 10.144 1.00 97.44 90 MET A N 1
ATOM 647 C CA . MET A 1 90 ? 2.281 3.286 10.481 1.00 97.44 90 MET A CA 1
ATOM 648 C C . MET A 1 90 ? 0.982 2.891 11.190 1.00 97.44 90 MET A C 1
ATOM 650 O O . MET A 1 90 ? 0.612 3.512 12.182 1.00 97.44 90 MET A O 1
ATOM 654 N N . ALA A 1 91 ? 0.304 1.841 10.718 1.00 97.94 91 ALA A N 1
ATOM 655 C CA . ALA A 1 91 ? -0.917 1.354 11.342 1.00 97.94 91 ALA A CA 1
ATOM 656 C C . ALA A 1 91 ? -0.674 0.915 12.794 1.00 97.94 91 ALA A C 1
ATOM 658 O O . ALA A 1 91 ? -1.443 1.272 13.686 1.00 97.94 91 ALA A O 1
ATOM 659 N N . LYS A 1 92 ? 0.436 0.216 13.048 1.00 98.12 92 LYS A N 1
ATOM 660 C CA . LYS A 1 92 ? 0.845 -0.205 14.396 1.00 98.12 92 LYS A CA 1
ATOM 661 C C . LYS A 1 92 ? 1.232 0.969 15.282 1.00 98.12 92 LYS A C 1
ATOM 663 O O . LYS A 1 92 ? 0.783 1.044 16.422 1.00 98.12 92 LYS A O 1
ATOM 668 N N . GLU A 1 93 ? 2.011 1.907 14.753 1.00 97.75 93 GLU A N 1
ATOM 669 C CA . GLU A 1 93 ? 2.441 3.101 15.486 1.00 97.75 93 GLU A CA 1
ATOM 670 C C . GLU A 1 93 ? 1.244 3.967 15.900 1.00 97.75 93 GLU A C 1
ATOM 672 O O . GLU A 1 93 ? 1.141 4.437 17.037 1.00 97.75 93 GLU A O 1
ATOM 677 N N . LEU A 1 94 ? 0.276 4.123 14.998 1.00 97.00 94 LEU A N 1
ATOM 678 C CA . LEU A 1 94 ? -0.966 4.832 15.278 1.00 97.00 94 LEU A CA 1
ATOM 679 C C . LEU A 1 94 ? -1.920 4.028 16.167 1.00 97.00 94 LEU A C 1
ATOM 681 O O . LEU A 1 94 ? -2.879 4.608 16.667 1.00 97.00 94 LEU A O 1
ATOM 685 N N . GLY A 1 95 ? -1.673 2.738 16.408 1.00 97.38 95 GLY A N 1
ATOM 686 C CA . GLY A 1 95 ? -2.581 1.871 17.156 1.00 97.38 95 GLY A CA 1
ATOM 687 C C . GLY A 1 95 ? -3.918 1.687 16.440 1.00 97.38 95 GLY A C 1
ATOM 688 O O . GLY A 1 95 ? -4.969 1.733 17.076 1.00 97.38 95 GLY A O 1
ATOM 689 N N . CYS A 1 96 ? -3.890 1.559 15.112 1.00 97.62 96 CYS A N 1
ATOM 690 C CA . CYS A 1 96 ? -5.084 1.305 14.321 1.00 97.62 96 CYS A CA 1
ATOM 691 C C . CYS A 1 96 ? -5.701 -0.041 14.708 1.00 97.62 96 CYS A C 1
ATOM 693 O O . CYS A 1 96 ? -5.007 -1.056 14.783 1.00 97.62 96 CYS A O 1
ATOM 695 N N . GLU A 1 97 ? -7.019 -0.063 14.888 1.00 96.19 97 GLU A N 1
ATOM 696 C CA . GLU A 1 97 ? -7.774 -1.296 15.102 1.00 96.19 97 GLU A CA 1
ATOM 697 C C . GLU A 1 97 ? -7.454 -2.332 14.006 1.00 96.19 97 GLU A C 1
ATOM 699 O O . GLU A 1 97 ? -7.476 -2.013 12.814 1.00 96.19 97 GLU A O 1
ATOM 704 N N . ASN A 1 98 ? -7.139 -3.569 14.414 1.00 96.00 98 ASN A N 1
ATOM 705 C CA . ASN A 1 98 ? -6.770 -4.686 13.532 1.00 96.00 98 ASN A CA 1
ATOM 706 C C . ASN A 1 98 ? -5.662 -4.350 12.510 1.00 96.00 98 ASN A C 1
ATOM 708 O O . ASN A 1 98 ? -5.753 -4.765 11.355 1.00 96.00 98 ASN A O 1
ATOM 712 N N . ASP A 1 99 ? -4.652 -3.561 12.901 1.00 96.88 99 ASP A N 1
ATOM 713 C CA . ASP A 1 99 ? -3.573 -3.086 12.017 1.00 96.88 99 ASP A CA 1
ATOM 714 C C . ASP A 1 99 ? -4.105 -2.374 10.749 1.00 96.88 99 ASP A C 1
ATOM 716 O O . ASP A 1 99 ? -3.501 -2.417 9.676 1.00 96.88 99 ASP A O 1
ATOM 720 N N . GLY A 1 100 ? -5.277 -1.735 10.846 1.00 94.69 100 GLY A N 1
ATOM 721 C CA . GLY A 1 100 ? -5.943 -1.093 9.708 1.00 94.69 100 GLY A CA 1
ATOM 722 C C . GLY A 1 100 ? -6.439 -2.074 8.637 1.00 94.69 100 GLY A C 1
ATOM 723 O O . GLY A 1 100 ? -6.639 -1.684 7.487 1.00 94.69 100 GLY A O 1
ATOM 724 N N . GLY A 1 101 ? -6.597 -3.356 8.989 1.00 94.62 101 GLY A N 1
ATOM 725 C CA . GLY A 1 101 ? -6.959 -4.432 8.064 1.00 94.62 101 GLY A CA 1
ATOM 726 C C . GLY A 1 101 ? -5.822 -4.860 7.130 1.00 94.62 101 GLY A C 1
ATOM 727 O O . GLY A 1 101 ? -6.065 -5.584 6.163 1.00 94.62 101 GLY A O 1
ATOM 728 N N . LEU A 1 102 ? -4.588 -4.411 7.381 1.00 95.56 102 LEU A N 1
ATOM 729 C CA . LEU A 1 102 ? -3.422 -4.776 6.583 1.00 95.56 102 LEU A CA 1
ATOM 730 C C . LEU A 1 102 ? -2.932 -6.183 6.946 1.00 95.56 102 LEU A C 1
ATOM 732 O O . LEU A 1 102 ? -2.790 -6.538 8.113 1.00 95.56 102 LEU A O 1
ATOM 736 N N . ALA A 1 103 ? -2.623 -6.988 5.929 1.00 94.38 103 ALA A N 1
ATOM 737 C CA . ALA A 1 103 ? -2.022 -8.301 6.132 1.00 94.38 103 ALA A CA 1
ATOM 738 C C . ALA A 1 103 ? -0.606 -8.189 6.729 1.00 94.38 103 ALA A C 1
ATOM 740 O O . ALA A 1 103 ? 0.130 -7.236 6.472 1.00 94.38 103 ALA A O 1
ATOM 741 N N . ALA A 1 104 ? -0.169 -9.216 7.464 1.00 95.19 104 ALA A N 1
ATOM 742 C CA . ALA A 1 104 ? 1.171 -9.250 8.059 1.00 95.19 104 ALA A CA 1
ATOM 743 C C . ALA A 1 104 ? 2.315 -9.241 7.023 1.00 95.19 104 ALA A C 1
ATOM 745 O O . ALA A 1 104 ? 3.457 -8.936 7.362 1.00 95.19 104 ALA A O 1
ATOM 746 N N . ARG A 1 105 ? 2.019 -9.600 5.769 1.00 93.62 105 ARG A N 1
ATOM 747 C CA . ARG A 1 105 ? 2.944 -9.601 4.630 1.00 93.62 105 ARG A CA 1
ATOM 748 C C . ARG A 1 105 ? 2.252 -8.994 3.407 1.00 93.62 105 ARG A C 1
ATOM 750 O O . ARG A 1 105 ? 1.027 -9.109 3.320 1.00 93.62 105 ARG A O 1
ATOM 757 N N . PRO A 1 106 ? 3.004 -8.382 2.476 1.00 92.19 106 PRO A N 1
ATOM 758 C CA . PRO A 1 106 ? 2.437 -7.921 1.215 1.00 92.19 106 PRO A CA 1
ATOM 759 C C . PRO A 1 106 ? 1.878 -9.111 0.427 1.00 92.19 106 PRO A C 1
ATOM 761 O O . PRO A 1 106 ? 2.507 -10.167 0.354 1.00 92.19 106 PRO A O 1
ATOM 764 N N . VAL A 1 107 ? 0.700 -8.928 -0.166 1.00 87.69 107 VAL A N 1
ATOM 765 C CA . VAL A 1 107 ? 0.107 -9.870 -1.124 1.00 87.69 107 VAL A CA 1
ATOM 766 C C . VAL A 1 107 ? 0.281 -9.277 -2.518 1.00 87.69 107 VAL A C 1
ATOM 768 O O . VAL A 1 107 ? -0.383 -8.297 -2.852 1.00 87.69 107 VAL A O 1
ATOM 771 N N . LEU A 1 108 ? 1.242 -9.812 -3.271 1.00 85.06 108 LEU A N 1
ATOM 772 C CA . LEU A 1 108 ? 1.683 -9.269 -4.562 1.00 85.06 108 LEU A CA 1
ATOM 773 C C . LEU A 1 108 ? 0.892 -9.845 -5.736 1.00 85.06 108 LEU A C 1
ATOM 775 O O . LEU A 1 108 ? 0.616 -9.133 -6.697 1.00 85.06 108 LEU A O 1
ATOM 779 N N . ASP A 1 109 ? 0.463 -11.102 -5.623 1.00 75.56 109 ASP A N 1
ATOM 780 C CA . ASP A 1 109 ? -0.318 -11.745 -6.670 1.00 75.56 109 ASP A CA 1
ATOM 781 C C . ASP A 1 109 ? -1.715 -11.106 -6.770 1.00 75.56 109 ASP A C 1
ATOM 783 O O . ASP A 1 109 ? -2.409 -10.971 -5.751 1.00 75.56 109 ASP A O 1
ATOM 787 N N . PRO A 1 110 ? -2.162 -10.716 -7.976 1.00 57.56 110 PRO A N 1
ATOM 788 C CA . PRO A 1 110 ? -3.533 -10.285 -8.182 1.00 57.56 110 PRO A CA 1
ATOM 789 C C . PRO A 1 110 ? -4.502 -11.433 -7.857 1.00 57.56 110 PRO A C 1
ATOM 791 O O . PRO A 1 110 ? -4.312 -12.568 -8.292 1.00 57.56 110 PRO A O 1
ATOM 794 N N . ALA A 1 111 ? -5.525 -11.123 -7.057 1.00 49.62 111 ALA A N 1
ATOM 795 C CA . ALA A 1 111 ? -6.531 -12.069 -6.562 1.00 49.62 111 ALA A CA 1
ATOM 796 C C . ALA A 1 111 ? -7.769 -12.202 -7.458 1.00 49.62 111 ALA A C 1
ATOM 798 O O . ALA A 1 111 ? -7.996 -11.310 -8.306 1.00 49.62 111 ALA A O 1
#

Secondary structure (DSSP, 8-state):
-----PPP--HHHHHHHHHHTTB-SSSSEEEEETTEEEEEEEE--TTS-SSSPEEEEEEEE---SSPPSS-HHHHHHHHHHHHHHHHHHHHHHHT-GGGGG--SS---S--

pLDDT: mean 83.6, std 18.4, range [35.69, 98.12]

Radius of gyration: 15.13 Å; chains: 1; bounding box: 39×27×39 Å

Foldseek 3Di:
DDDPDDDDPDPVVVLVVCVVQQWFPWAPTWHFWLFKIKHWFWFDAPLDDDPGTDIDIDMDGDDDPDDDPDDTLVSRVVRNQVNLVVLLVVLVVRVGDPSRPGDPGGGNDRD

Sequence (111 aa):
MELCGGNAISAEVGKALKVITGGVPMGEQALAAPDAGVVRFACRSEKLPGSTPAHIRLGVERWSPEDPEGDPEKLKDAYATVAHSFALAMAKELGCENDGGLAARPVLDPA